Protein AF-A0A377U1R9-F1 (afdb_monomer)

Organism: Klebsiella pneumoniae (NCBI:txid573)

Nearest PDB structures (foldseek):
  2wsk-assembly1_A  TM=1.001E+00  e=6.157E-07  Escherichia coli K-12
  6aav-assembly2_B  TM=6.708E-01  e=1.715E-01  Xanthomonas campestris
  7qqg-assembly1_D  TM=5.279E-01  e=6.234E-02  Homo sapiens
  8ids-assembly1_A  TM=6.324E-01  e=1.819E+00  Bacillus sp. (in: firmicutes)
  3k8l-assembly2_B  TM=5.453E-01  e=2.277E+00  Bacteroides thetaiotaomicron

Mean predicted aligned error: 2.25 Å

Foldseek 3Di:
DWDDDPNWKIKDFQQAQAFDKDFDPDAFKDWDPPQDDPPGVDGDRIDRAGHRGMTMIGGD

Solvent-accessible surface area (backbone atoms only — not comparable to full-atom values): 3499 Å² total; per-residue (Å²): 92,76,48,78,44,93,92,32,36,36,43,38,39,32,85,46,91,52,72,44,82,42,76,52,75,94,66,59,28,20,47,36,70,92,72,35,58,81,87,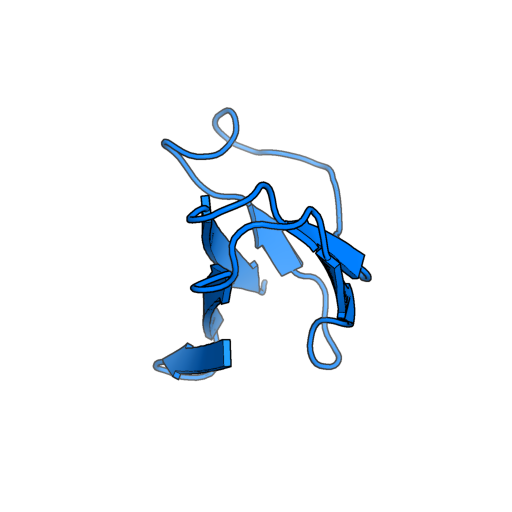47,82,59,68,44,59,59,46,79,31,44,47,64,27,74,47,47,29,38,42,124

Radius of gyration: 10.79 Å; Cα contacts (8 Å, |Δi|>4): 123; chains: 1; bounding box: 21×22×28 Å

Structure (mmCIF, N/CA/C/O backbone):
data_AF-A0A377U1R9-F1
#
_entry.id   AF-A0A377U1R9-F1
#
loop_
_atom_site.group_PDB
_atom_site.id
_atom_site.type_symbol
_atom_site.label_atom_id
_atom_site.label_alt_id
_atom_site.label_comp_id
_atom_site.label_asym_id
_atom_site.label_entity_id
_atom_site.label_seq_id
_atom_site.pdbx_PDB_ins_code
_atom_site.Cartn_x
_atom_site.Cartn_y
_atom_site.Cartn_z
_atom_site.occupancy
_atom_site.B_iso_or_equiv
_atom_site.auth_seq_id
_atom_site.auth_comp_id
_atom_site.auth_asym_id
_atom_site.auth_atom_id
_atom_site.pdbx_PDB_model_num
ATOM 1 N N . MET A 1 1 ? 0.635 -8.020 -4.911 1.00 96.56 1 MET A N 1
ATOM 2 C CA . MET A 1 1 ? 0.428 -8.850 -3.701 1.00 96.56 1 MET A CA 1
ATOM 3 C C . MET A 1 1 ? 0.050 -7.931 -2.554 1.00 96.56 1 MET A C 1
ATOM 5 O O . MET A 1 1 ? 0.547 -6.812 -2.514 1.00 96.56 1 MET A O 1
ATOM 9 N N . GLN A 1 2 ? -0.824 -8.387 -1.657 1.00 98.06 2 GLN A N 1
ATOM 10 C CA . GLN A 1 2 ? -1.259 -7.627 -0.486 1.00 98.06 2 GLN A CA 1
ATOM 11 C C . GLN A 1 2 ? -1.173 -8.516 0.758 1.00 98.06 2 GLN A C 1
ATOM 13 O O . GLN A 1 2 ? -1.545 -9.687 0.688 1.00 98.06 2 GLN A O 1
ATOM 18 N N . ILE A 1 3 ? -0.655 -7.978 1.863 1.00 98.25 3 ILE A N 1
ATOM 19 C CA . ILE A 1 3 ? -0.488 -8.690 3.136 1.00 98.25 3 ILE A CA 1
ATOM 20 C C . ILE A 1 3 ? -1.072 -7.820 4.246 1.00 98.25 3 ILE A C 1
ATOM 22 O O . ILE A 1 3 ? -0.550 -6.740 4.529 1.00 98.25 3 ILE A O 1
ATOM 26 N N . GLN A 1 4 ? -2.147 -8.296 4.873 1.00 97.69 4 GLN A N 1
ATOM 27 C CA . GLN A 1 4 ? -2.753 -7.645 6.032 1.00 97.69 4 GLN A CA 1
ATOM 28 C C . GLN A 1 4 ? -2.102 -8.156 7.320 1.00 97.69 4 GLN A C 1
ATOM 30 O O . GLN A 1 4 ? -1.973 -9.362 7.527 1.00 97.69 4 GLN A O 1
ATOM 35 N N . LEU A 1 5 ? -1.701 -7.230 8.188 1.00 98.12 5 LEU A N 1
ATOM 36 C CA . LEU A 1 5 ? -1.054 -7.500 9.466 1.00 98.12 5 LEU A CA 1
ATOM 37 C C . LEU A 1 5 ? -1.860 -6.840 10.589 1.00 98.12 5 LEU A C 1
ATOM 39 O O . LEU A 1 5 ? -2.193 -5.654 10.526 1.00 98.12 5 LEU A O 1
ATOM 43 N N . SER A 1 6 ? -2.171 -7.614 11.631 1.00 96.69 6 SER A N 1
ATOM 44 C CA . SER A 1 6 ? -2.848 -7.124 12.845 1.00 96.69 6 SER A CA 1
ATOM 45 C C . SER A 1 6 ? -4.143 -6.337 12.577 1.00 96.69 6 SER A C 1
ATOM 47 O O . SER A 1 6 ? -4.448 -5.389 13.300 1.00 96.69 6 SER A O 1
ATOM 49 N N . ASP A 1 7 ? -4.852 -6.679 11.498 1.00 94.12 7 ASP A N 1
ATOM 50 C CA . ASP A 1 7 ? -6.120 -6.092 11.031 1.00 94.12 7 ASP A CA 1
ATOM 51 C C . ASP A 1 7 ? -6.157 -4.577 10.795 1.00 94.12 7 ASP A C 1
ATOM 53 O O . ASP A 1 7 ? -7.215 -4.008 10.512 1.00 94.12 7 ASP A O 1
ATOM 57 N N . ARG A 1 8 ? -5.005 -3.912 10.884 1.00 96.62 8 ARG A N 1
ATOM 58 C CA . ARG A 1 8 ? -4.886 -2.453 10.761 1.00 96.62 8 ARG A CA 1
ATOM 59 C C . ARG A 1 8 ? -3.748 -2.004 9.867 1.00 96.62 8 ARG A C 1
ATOM 61 O O . ARG A 1 8 ? -3.709 -0.833 9.518 1.00 96.62 8 ARG A O 1
ATOM 68 N N . TRP A 1 9 ? -2.846 -2.903 9.490 1.00 98.06 9 TRP A N 1
ATOM 69 C CA . TRP A 1 9 ? -1.723 -2.603 8.613 1.00 98.06 9 TRP A CA 1
ATOM 70 C C . TRP A 1 9 ? -1.842 -3.393 7.322 1.00 98.06 9 TRP A C 1
ATOM 72 O O . TRP A 1 9 ? -2.199 -4.572 7.340 1.00 98.06 9 TRP A O 1
ATOM 82 N N . LEU A 1 10 ? -1.508 -2.751 6.211 1.00 98.56 10 LEU A N 1
ATOM 83 C CA . LEU A 1 10 ? -1.514 -3.367 4.896 1.00 98.56 10 LEU A CA 1
ATOM 84 C C . LEU A 1 10 ? -0.206 -3.049 4.185 1.00 98.56 10 LEU A C 1
ATOM 86 O O . LEU A 1 10 ? 0.106 -1.887 3.933 1.00 98.56 10 LEU A O 1
ATOM 90 N N . LEU A 1 11 ? 0.540 -4.092 3.834 1.00 98.56 11 LEU A N 1
ATOM 91 C CA . LEU A 1 11 ? 1.667 -3.992 2.918 1.00 98.56 11 LEU A CA 1
ATOM 92 C C . LEU A 1 11 ? 1.195 -4.368 1.517 1.00 98.56 11 LEU A C 1
ATOM 94 O O . LEU A 1 11 ? 0.658 -5.455 1.297 1.00 98.56 11 LEU A O 1
ATOM 98 N N . THR A 1 12 ? 1.437 -3.478 0.563 1.00 98.50 12 THR A N 1
ATOM 99 C CA . THR A 1 12 ? 1.197 -3.713 -0.863 1.00 98.50 12 THR A CA 1
ATOM 100 C C . THR A 1 12 ? 2.531 -3.806 -1.588 1.00 98.50 12 THR A C 1
ATOM 102 O O . THR A 1 12 ? 3.428 -3.000 -1.357 1.00 98.50 12 THR A O 1
ATOM 105 N N . LEU A 1 13 ? 2.678 -4.818 -2.442 1.00 98.50 13 LEU A N 1
ATOM 106 C CA . LEU A 1 13 ? 3.888 -5.074 -3.221 1.00 98.50 13 LEU A CA 1
ATOM 107 C C . LEU A 1 13 ? 3.509 -5.331 -4.676 1.00 98.50 13 LEU A C 1
ATOM 109 O O . LEU A 1 13 ? 2.865 -6.343 -4.986 1.00 98.50 13 LEU A O 1
ATOM 113 N N . ASN A 1 14 ? 3.955 -4.451 -5.567 1.00 98.56 14 ASN A N 1
ATOM 114 C CA . ASN A 1 14 ? 3.980 -4.703 -6.997 1.00 98.56 14 ASN A CA 1
ATOM 115 C C . ASN A 1 14 ? 5.342 -5.289 -7.382 1.00 98.56 14 ASN A C 1
ATOM 117 O O . ASN A 1 14 ? 6.295 -4.555 -7.587 1.00 98.56 14 ASN A O 1
ATOM 121 N N . ALA A 1 15 ? 5.439 -6.613 -7.498 1.00 98.19 15 ALA A N 1
ATOM 122 C CA . ALA A 1 15 ? 6.671 -7.277 -7.933 1.00 98.19 15 ALA A CA 1
ATOM 123 C C . ALA A 1 15 ? 6.815 -7.363 -9.468 1.00 98.19 15 ALA A C 1
ATOM 125 O O . ALA A 1 15 ? 7.761 -7.976 -9.959 1.00 98.19 15 ALA A O 1
ATOM 126 N N . THR A 1 16 ? 5.883 -6.786 -10.230 1.00 98.38 16 THR A N 1
ATOM 127 C CA . THR A 1 16 ? 5.908 -6.803 -11.700 1.00 98.38 16 THR A CA 1
ATOM 128 C C . THR A 1 16 ? 6.727 -5.636 -12.259 1.00 98.38 16 THR A C 1
ATOM 130 O O . THR A 1 16 ? 7.058 -4.698 -11.531 1.00 98.38 16 THR A O 1
ATOM 133 N N . ALA A 1 17 ? 7.055 -5.702 -13.551 1.00 98.25 17 ALA A N 1
ATOM 134 C CA . ALA A 1 17 ? 7.788 -4.656 -14.267 1.00 98.25 17 ALA A CA 1
ATOM 135 C C . ALA A 1 17 ? 6.889 -3.522 -14.805 1.00 98.25 17 ALA A C 1
ATOM 137 O O . ALA A 1 17 ? 7.391 -2.586 -15.423 1.00 98.25 17 ALA A O 1
ATOM 138 N N . GLU A 1 18 ? 5.576 -3.591 -14.579 1.00 98.38 18 GLU A N 1
ATOM 139 C CA . GLU A 1 18 ? 4.598 -2.610 -15.058 1.00 98.38 18 GLU A CA 1
ATOM 140 C C . GLU A 1 18 ? 3.969 -1.856 -13.884 1.00 98.38 18 GLU A C 1
ATOM 142 O O . GLU A 1 18 ? 4.013 -2.314 -12.742 1.00 98.38 18 GLU A O 1
ATOM 147 N N . VAL A 1 19 ? 3.374 -0.693 -14.153 1.00 97.94 19 VAL A N 1
ATOM 148 C CA . VAL A 1 19 ? 2.495 -0.028 -13.181 1.00 97.94 19 VAL A CA 1
ATOM 149 C C . VAL A 1 19 ? 1.190 -0.813 -13.109 1.00 97.94 19 VAL A C 1
ATOM 151 O O . VAL A 1 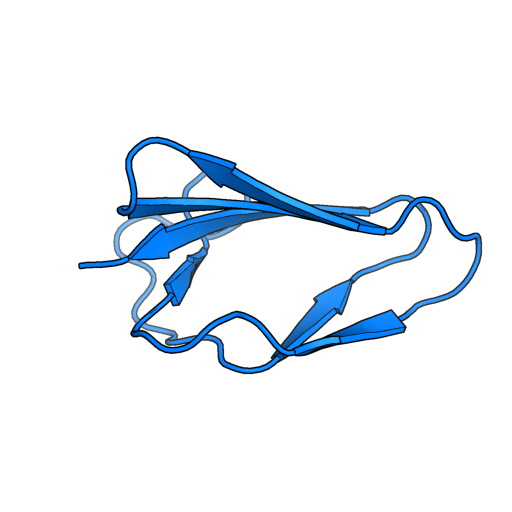19 ? 0.636 -1.173 -14.146 1.00 97.94 19 VAL A O 1
ATOM 154 N N . VAL A 1 20 ? 0.694 -1.071 -11.901 1.00 98.00 20 VAL A N 1
ATOM 155 C CA . VAL A 1 20 ? -0.543 -1.837 -11.706 1.00 98.00 20 VAL A CA 1
ATOM 156 C C . VAL A 1 20 ? -1.480 -1.146 -10.730 1.00 98.00 20 VAL A C 1
ATOM 158 O O . VAL A 1 20 ? -1.049 -0.597 -9.716 1.00 98.00 20 VAL A O 1
ATOM 161 N N . ASP A 1 21 ? -2.775 -1.25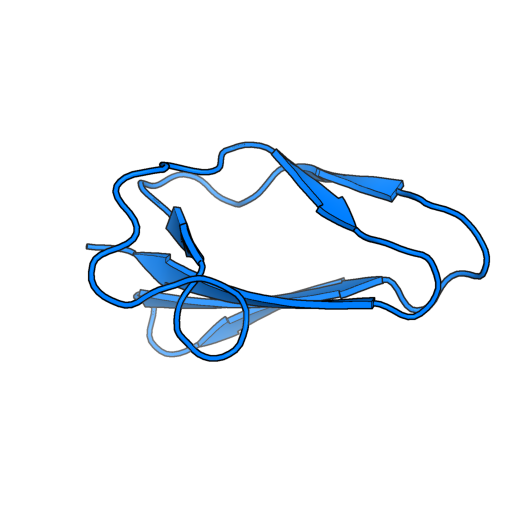5 -10.999 1.00 98.25 21 ASP A N 1
ATOM 162 C CA . ASP A 1 21 ? -3.813 -0.818 -10.075 1.00 98.25 21 ASP A CA 1
ATOM 163 C C . ASP A 1 21 ? -4.161 -1.959 -9.118 1.00 98.25 21 ASP A C 1
ATOM 165 O O . ASP A 1 21 ? -4.580 -3.042 -9.531 1.00 98.25 21 ASP A O 1
ATOM 169 N N . MET A 1 22 ? -3.980 -1.726 -7.818 1.00 98.19 22 MET A N 1
ATOM 170 C CA . MET A 1 22 ? -4.355 -2.671 -6.767 1.00 98.19 22 MET A CA 1
ATOM 171 C C . MET A 1 22 ? -5.520 -2.119 -5.958 1.00 98.19 22 MET A C 1
ATOM 173 O O . MET A 1 22 ? -5.354 -1.163 -5.203 1.00 98.19 22 MET A O 1
ATOM 177 N N . VAL A 1 23 ? -6.688 -2.748 -6.080 1.00 98.25 23 VAL A N 1
ATOM 178 C CA . VAL A 1 23 ? -7.832 -2.468 -5.202 1.00 98.25 23 VAL A CA 1
ATOM 179 C C . VAL A 1 23 ? -7.480 -2.919 -3.784 1.00 98.25 23 VAL A C 1
ATOM 181 O O . VAL A 1 23 ? -7.144 -4.089 -3.579 1.00 98.25 23 VAL A O 1
ATOM 184 N N . LEU A 1 24 ? -7.519 -1.997 -2.822 1.00 98.06 24 LEU A N 1
ATOM 185 C CA . LEU A 1 24 ? -7.257 -2.290 -1.412 1.00 98.06 24 LEU A CA 1
ATOM 186 C C . LEU A 1 24 ? -8.487 -2.965 -0.769 1.00 98.06 24 LEU A C 1
ATOM 188 O O . LEU A 1 24 ? -9.603 -2.801 -1.268 1.00 98.06 24 LEU A O 1
ATOM 192 N N . PRO A 1 25 ? -8.326 -3.732 0.326 1.00 97.38 25 PRO A N 1
ATOM 193 C CA . PRO A 1 25 ? -9.448 -4.326 1.044 1.00 97.38 25 PRO A CA 1
ATOM 194 C C . PRO A 1 25 ? -10.367 -3.249 1.621 1.00 97.38 25 PRO A C 1
ATOM 196 O O . PRO A 1 25 ? -9.955 -2.106 1.813 1.00 97.38 25 PRO A O 1
ATOM 199 N N . GLU A 1 26 ? -11.591 -3.625 1.979 1.00 95.69 26 GLU A N 1
ATOM 200 C CA . GLU A 1 26 ? -12.548 -2.698 2.583 1.00 95.69 26 GLU A CA 1
ATOM 201 C C . GLU A 1 26 ? -11.986 -2.002 3.842 1.00 95.69 26 GLU A C 1
ATOM 203 O O . GLU A 1 26 ? -11.415 -2.629 4.747 1.00 95.69 26 GLU A O 1
ATOM 208 N N . GLY A 1 27 ? -12.164 -0.682 3.898 1.00 94.56 27 GLY A N 1
ATOM 209 C CA . GLY A 1 27 ? -11.762 0.163 5.016 1.00 94.56 27 GLY A CA 1
ATOM 210 C C . GLY A 1 27 ? -11.097 1.466 4.582 1.00 94.56 27 GLY A C 1
ATOM 211 O O . GLY A 1 27 ? -10.777 1.673 3.413 1.00 94.56 27 GLY A O 1
ATOM 212 N N . GLU A 1 28 ? -10.877 2.354 5.549 1.00 96.50 28 GLU A N 1
ATOM 213 C CA . GLU A 1 28 ? -10.221 3.638 5.306 1.00 96.50 28 GLU A CA 1
ATOM 214 C C . GLU A 1 28 ? -8.697 3.520 5.412 1.00 96.50 28 GLU A C 1
ATOM 216 O O . GLU A 1 28 ? -8.105 3.766 6.465 1.00 96.50 28 GLU A O 1
ATOM 221 N N . TRP A 1 29 ? -8.048 3.135 4.317 1.00 97.75 29 TRP A N 1
ATOM 222 C CA . TRP A 1 29 ? -6.594 2.993 4.261 1.00 97.75 29 TRP A CA 1
ATOM 223 C C . TRP A 1 29 ? -5.906 4.316 3.945 1.00 97.75 29 TRP A C 1
ATOM 225 O O . TRP A 1 29 ? -6.239 4.974 2.963 1.00 97.75 29 TRP A O 1
ATOM 235 N N . ARG A 1 30 ? -4.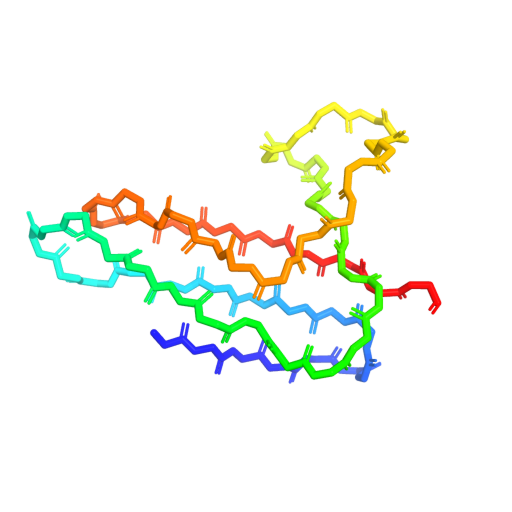894 4.682 4.734 1.00 97.94 30 ARG A N 1
ATOM 236 C CA . ARG A 1 30 ? -4.046 5.860 4.500 1.00 97.94 30 ARG A CA 1
ATOM 237 C C . ARG A 1 30 ? -2.592 5.426 4.411 1.00 97.94 30 ARG A C 1
ATOM 239 O O . ARG A 1 30 ? -2.135 4.644 5.245 1.00 97.94 30 ARG A O 1
ATOM 246 N N . ALA A 1 31 ? -1.874 5.892 3.389 1.00 97.75 31 ALA A N 1
ATOM 247 C CA . ALA A 1 31 ? -0.441 5.622 3.277 1.00 97.75 31 ALA A CA 1
ATOM 248 C C . ALA A 1 31 ? 0.289 6.318 4.430 1.00 97.75 31 ALA A C 1
ATOM 250 O O . ALA A 1 31 ? -0.015 7.475 4.727 1.00 97.75 31 ALA A O 1
ATOM 251 N N . VAL A 1 32 ? 1.229 5.618 5.061 1.00 96.81 32 VAL A N 1
ATOM 252 C CA . VAL A 1 32 ? 1.990 6.122 6.216 1.00 96.81 32 VAL A CA 1
ATOM 253 C C . VAL A 1 32 ? 3.415 6.530 5.822 1.00 96.81 32 VAL A C 1
ATOM 255 O O . VAL A 1 32 ? 3.910 6.082 4.781 1.00 96.81 32 VAL A O 1
ATOM 258 N N . PRO A 1 33 ? 4.125 7.329 6.638 1.00 96.50 33 PRO A N 1
ATOM 259 C CA . PRO A 1 33 ? 5.551 7.570 6.444 1.00 96.50 33 PRO A CA 1
ATOM 260 C C . PRO A 1 33 ? 6.356 6.260 6.358 1.00 96.50 33 PRO A C 1
ATOM 262 O O . PRO A 1 33 ? 6.073 5.317 7.101 1.00 96.50 33 PRO A O 1
ATOM 265 N N . PRO A 1 34 ? 7.362 6.171 5.465 1.00 96.25 34 PRO A N 1
ATOM 266 C CA . PRO A 1 34 ? 7.887 7.217 4.574 1.00 96.25 34 PRO A CA 1
ATOM 267 C C . PRO A 1 34 ? 7.185 7.310 3.201 1.00 96.25 34 PRO A C 1
ATOM 269 O O . PRO A 1 34 ? 7.670 8.007 2.314 1.00 96.25 34 PRO A O 1
ATOM 272 N N . PHE A 1 35 ? 6.081 6.589 2.985 1.00 95.19 35 PHE A N 1
ATOM 273 C CA . PHE A 1 35 ? 5.403 6.508 1.682 1.00 95.19 35 PHE A CA 1
ATOM 274 C C . PHE A 1 35 ? 4.477 7.697 1.397 1.00 95.19 35 PHE A C 1
ATOM 276 O O . PHE A 1 35 ? 4.148 7.962 0.243 1.00 95.19 35 PHE A O 1
ATOM 283 N N . ALA A 1 36 ? 4.070 8.410 2.443 1.00 95.50 36 ALA A N 1
ATOM 284 C CA . ALA A 1 36 ? 3.375 9.688 2.387 1.00 95.50 36 ALA A CA 1
ATOM 285 C C . ALA A 1 36 ? 3.836 10.578 3.554 1.00 95.50 36 ALA A C 1
ATOM 287 O O . ALA A 1 36 ? 4.600 10.135 4.416 1.00 95.50 36 ALA A O 1
ATOM 288 N N . GLY A 1 37 ? 3.382 11.834 3.573 1.00 92.31 37 GLY A N 1
ATOM 289 C CA . GLY A 1 37 ? 3.604 12.730 4.710 1.00 92.31 37 GLY A CA 1
ATOM 290 C C . GLY A 1 37 ? 2.917 12.241 5.990 1.00 92.31 37 GLY A C 1
ATOM 291 O O . GLY A 1 37 ? 2.027 11.388 5.944 1.00 92.31 37 GLY A O 1
ATOM 292 N N . GLU A 1 38 ? 3.330 12.794 7.130 1.00 88.75 38 GL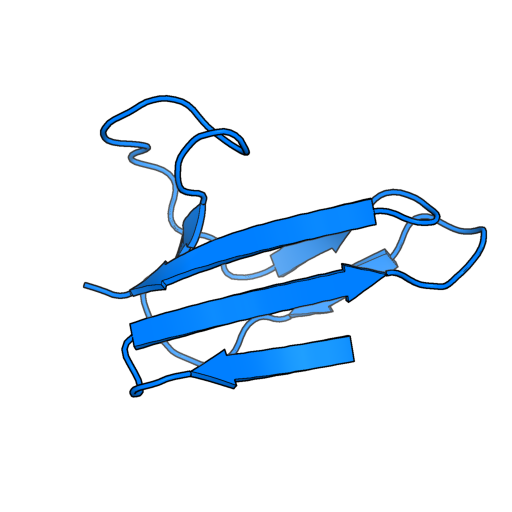U A N 1
ATOM 293 C CA . GLU A 1 38 ? 2.600 12.628 8.393 1.00 88.75 38 GLU A CA 1
ATOM 294 C C . GLU A 1 38 ? 1.149 13.111 8.240 1.00 88.75 38 GLU A C 1
ATOM 296 O O . GLU A 1 38 ? 0.875 14.033 7.470 1.00 88.75 38 GLU A O 1
ATOM 301 N N . ASP A 1 39 ? 0.223 12.447 8.938 1.00 87.06 39 ASP A N 1
ATOM 302 C CA . ASP A 1 39 ? -1.215 12.750 8.919 1.00 87.06 39 ASP A CA 1
ATOM 303 C C . ASP A 1 39 ? -1.830 12.850 7.512 1.00 87.06 39 ASP A C 1
ATOM 305 O O . ASP A 1 39 ? -2.706 13.675 7.249 1.00 87.06 39 ASP A O 1
ATOM 309 N N . ASN A 1 40 ? -1.386 11.985 6.593 1.00 91.12 40 ASN A N 1
ATOM 310 C CA . ASN A 1 40 ? -1.903 11.919 5.230 1.00 91.12 40 ASN A CA 1
ATOM 311 C C . ASN A 1 40 ? -3.447 11.801 5.215 1.00 91.12 40 ASN A C 1
ATOM 313 O O . ASN A 1 40 ? -3.982 10.751 5.587 1.00 91.12 40 ASN A O 1
ATOM 317 N N . PRO A 1 41 ? -4.185 12.825 4.741 1.00 90.56 41 PRO A N 1
ATOM 318 C CA . PRO A 1 41 ? -5.645 12.828 4.796 1.00 90.56 41 PRO A CA 1
ATOM 319 C C . PRO A 1 41 ? -6.282 11.945 3.714 1.00 90.56 41 PRO A C 1
ATOM 321 O O . PRO A 1 41 ? -7.496 11.741 3.722 1.00 90.56 41 PRO A O 1
ATOM 324 N N . VAL A 1 42 ? -5.490 11.440 2.764 1.00 94.12 42 VAL A N 1
ATOM 325 C CA . VAL A 1 42 ? -5.987 10.739 1.579 1.00 94.12 42 VAL A CA 1
ATOM 326 C C . VAL A 1 42 ? -6.344 9.294 1.915 1.00 94.12 42 VAL A C 1
ATOM 328 O O . VAL A 1 42 ? -5.469 8.471 2.187 1.00 94.12 42 VAL A O 1
ATOM 331 N N .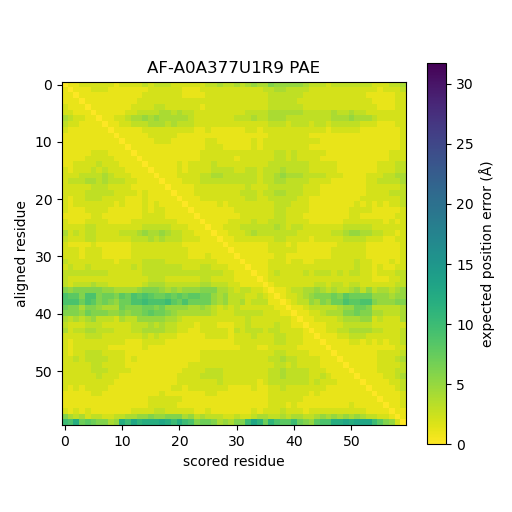 ILE A 1 43 ? -7.639 8.982 1.833 1.00 95.50 43 ILE A N 1
ATOM 332 C CA . ILE A 1 43 ? -8.147 7.610 1.888 1.00 95.50 43 ILE A CA 1
ATOM 333 C C . ILE A 1 43 ? -7.961 6.961 0.518 1.00 95.50 43 ILE A C 1
ATOM 335 O O . ILE A 1 43 ? -8.410 7.486 -0.501 1.00 95.50 43 ILE A O 1
ATOM 339 N N . MET A 1 44 ? -7.324 5.798 0.509 1.00 95.81 44 MET A N 1
ATOM 340 C CA . MET A 1 44 ? -6.987 5.057 -0.696 1.00 95.81 44 MET A CA 1
ATOM 341 C C . MET A 1 44 ? -7.885 3.831 -0.834 1.00 95.81 44 MET A C 1
ATOM 343 O O . MET A 1 44 ? -7.910 2.966 0.035 1.00 95.81 44 MET A O 1
ATOM 347 N N . ALA A 1 45 ? -8.601 3.751 -1.956 1.00 97.06 45 ALA A N 1
ATOM 348 C CA . ALA A 1 45 ? -9.343 2.557 -2.369 1.00 97.06 45 ALA A CA 1
ATOM 349 C C . ALA A 1 45 ? -8.582 1.749 -3.432 1.00 97.06 45 ALA A C 1
ATOM 351 O O . ALA A 1 45 ? -8.695 0.527 -3.493 1.00 97.06 45 ALA A O 1
ATOM 352 N N . VAL A 1 46 ? -7.783 2.429 -4.260 1.00 97.88 46 VAL A N 1
ATOM 353 C CA . VAL A 1 46 ? -6.928 1.822 -5.283 1.00 97.88 46 VAL A CA 1
ATOM 354 C C . VAL A 1 46 ? -5.533 2.407 -5.143 1.00 97.88 46 VAL A C 1
ATOM 356 O O . VAL A 1 46 ? -5.366 3.624 -5.172 1.00 97.88 46 VAL A O 1
ATOM 359 N N . TRP A 1 47 ? -4.531 1.549 -4.984 1.00 98.00 47 TRP A N 1
ATOM 360 C CA . TRP A 1 47 ? -3.133 1.951 -5.045 1.00 98.00 47 TRP A CA 1
ATOM 361 C C . TRP A 1 47 ? -2.591 1.754 -6.460 1.00 98.00 47 TRP A C 1
ATOM 363 O O . TRP A 1 47 ? -2.558 0.633 -6.967 1.00 98.00 47 TRP A O 1
ATOM 373 N N . HIS A 1 48 ? -2.141 2.849 -7.071 1.00 97.75 48 HIS A N 1
ATOM 374 C CA . HIS A 1 48 ? -1.415 2.851 -8.339 1.00 97.75 48 HIS A CA 1
ATOM 375 C C . HIS A 1 48 ? 0.044 2.466 -8.073 1.00 97.75 48 HIS A C 1
ATOM 377 O O . HIS A 1 48 ? 0.900 3.323 -7.850 1.00 97.75 48 HIS A O 1
ATOM 383 N N . GLY A 1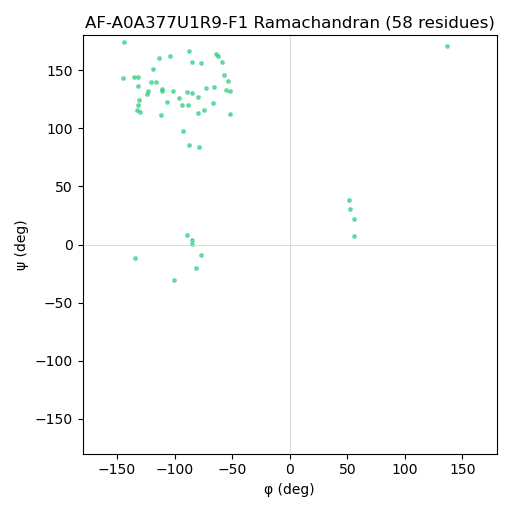 49 ? 0.310 1.164 -8.001 1.00 97.50 49 GLY A N 1
ATOM 384 C CA . GLY A 1 49 ? 1.602 0.613 -7.618 1.00 97.50 49 GLY A CA 1
ATOM 385 C C . GLY A 1 49 ? 2.637 0.751 -8.733 1.00 97.50 49 GLY A C 1
ATOM 386 O O . GLY A 1 49 ? 2.483 0.090 -9.764 1.00 97.50 49 GLY A O 1
ATOM 387 N N . PRO A 1 50 ? 3.723 1.528 -8.549 1.00 98.38 50 PRO A N 1
ATOM 388 C CA . PRO A 1 50 ? 4.808 1.595 -9.526 1.00 98.38 50 PRO A CA 1
ATOM 389 C C . PRO A 1 50 ? 5.436 0.219 -9.764 1.00 98.38 50 PRO A C 1
ATOM 391 O O . PRO A 1 50 ? 5.358 -0.651 -8.892 1.00 98.38 50 PRO A O 1
ATOM 394 N N . ALA A 1 51 ? 6.085 0.029 -10.915 1.00 98.31 51 ALA A N 1
ATOM 395 C CA . ALA A 1 51 ? 6.876 -1.171 -11.187 1.00 98.31 51 ALA A CA 1
ATOM 396 C C . ALA A 1 51 ? 7.882 -1.420 -10.053 1.00 98.31 51 ALA A C 1
ATOM 398 O O . ALA A 1 51 ? 8.571 -0.495 -9.617 1.00 98.31 51 ALA A O 1
ATOM 399 N N . HIS A 1 52 ? 7.939 -2.658 -9.559 1.00 98.25 52 HIS A N 1
ATOM 400 C CA . HIS A 1 52 ? 8.769 -3.058 -8.413 1.00 98.25 52 HIS A CA 1
ATOM 401 C C . HIS A 1 52 ? 8.521 -2.242 -7.121 1.00 98.25 52 HIS A C 1
ATOM 403 O O . HIS A 1 52 ? 9.387 -2.169 -6.249 1.00 98.25 52 HIS A O 1
ATOM 409 N N . GLY A 1 53 ? 7.351 -1.607 -6.997 1.00 98.12 53 GLY A N 1
ATOM 410 C CA . GLY A 1 53 ? 7.003 -0.708 -5.902 1.00 98.12 53 GLY A CA 1
ATOM 411 C C . GLY A 1 53 ? 6.457 -1.412 -4.660 1.00 98.12 53 GLY A C 1
ATOM 412 O O . GLY A 1 53 ? 5.869 -2.495 -4.727 1.00 98.12 53 GLY A O 1
ATOM 41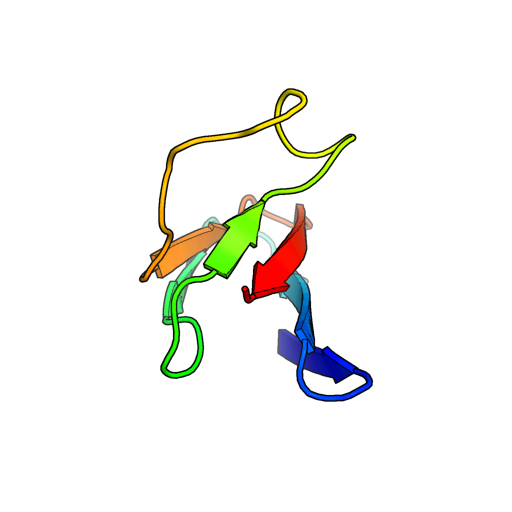3 N N . VAL A 1 54 ? 6.583 -0.737 -3.518 1.00 98.38 54 VAL A N 1
ATOM 414 C CA . VAL A 1 54 ? 5.988 -1.128 -2.234 1.00 98.38 54 VAL A CA 1
ATOM 415 C C . VAL A 1 54 ? 5.362 0.094 -1.564 1.00 98.38 54 VAL A C 1
ATOM 417 O O . VAL A 1 54 ? 5.893 1.200 -1.671 1.00 98.38 54 VAL A O 1
ATOM 420 N N . CYS A 1 55 ? 4.237 -0.097 -0.878 1.00 98.38 55 CYS A N 1
ATOM 421 C CA . CYS A 1 55 ? 3.617 0.929 -0.043 1.00 98.38 55 CYS A CA 1
ATOM 422 C C . CYS A 1 55 ? 2.965 0.294 1.186 1.00 98.38 55 CYS A C 1
ATOM 424 O O . CYS A 1 55 ? 2.413 -0.812 1.109 1.00 98.38 55 CYS A O 1
ATOM 426 N N . VAL A 1 56 ? 3.037 0.994 2.318 1.00 98.38 56 VAL A N 1
ATOM 427 C CA . VAL A 1 56 ? 2.395 0.586 3.569 1.00 98.38 56 VAL A CA 1
ATOM 428 C C . VAL A 1 56 ? 1.260 1.545 3.889 1.00 98.38 56 VAL A C 1
ATOM 430 O O . VAL A 1 56 ? 1.433 2.766 3.869 1.00 98.38 56 VAL A O 1
ATOM 433 N N . PHE A 1 57 ? 0.113 0.965 4.222 1.00 98.25 57 PHE A N 1
ATOM 434 C CA . PHE A 1 57 ? -1.081 1.671 4.649 1.00 98.25 57 PHE A CA 1
ATOM 4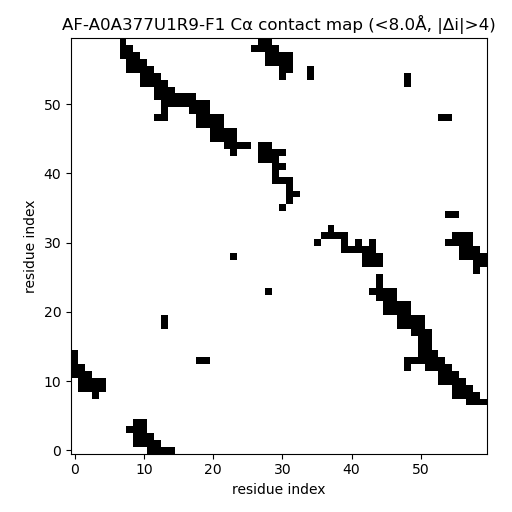35 C C . PHE A 1 57 ? -1.466 1.268 6.068 1.00 98.25 57 PHE A C 1
ATOM 437 O O . PHE A 1 57 ? -1.246 0.129 6.490 1.00 98.25 57 PHE A O 1
ATOM 444 N N . GLN A 1 58 ? -2.101 2.196 6.772 1.00 97.44 58 GLN A N 1
ATOM 445 C CA . GLN A 1 58 ? -2.754 1.950 8.045 1.00 97.44 58 GLN A CA 1
ATOM 446 C C . GLN A 1 58 ? -4.241 2.292 7.933 1.00 97.44 58 GLN A C 1
ATOM 448 O O . GLN A 1 58 ? -4.610 3.282 7.297 1.00 97.44 58 GLN A O 1
ATOM 453 N N . ARG A 1 59 ? -5.088 1.461 8.540 1.00 95.12 59 ARG A N 1
ATOM 454 C CA . ARG A 1 59 ? -6.526 1.694 8.684 1.00 95.12 59 ARG A CA 1
ATOM 455 C C . ARG A 1 59 ? -6.829 2.188 10.097 1.00 95.12 59 ARG A C 1
ATOM 457 O O . ARG A 1 59 ? -6.338 1.597 11.064 1.00 95.12 59 ARG A O 1
ATOM 464 N N . SER A 1 60 ? -7.615 3.261 10.184 1.00 83.75 60 SER A N 1
ATOM 465 C CA . SER A 1 60 ? -8.221 3.777 11.423 1.00 83.75 60 SER A CA 1
ATOM 466 C C . SER A 1 60 ? -9.380 2.909 11.892 1.00 83.75 60 SER A C 1
ATOM 468 O O . SER A 1 60 ? -10.157 2.476 11.011 1.00 83.75 60 SER A O 1
#

pLDDT: mean 96.55, std 2.94, range [83.75, 98.56]

Sequence (60 aa):
MQIQLSDRWLLTLNATAEVVDMVLPEGEWRAVPPFAGEDNPVIMAVWHGPAHGVCVFQRS

InterPro domains:
  IPR013780 Glycosyl hydrolase, all-beta [G3DSA:2.60.40.1180] (1-59)
  IPR040784 Glycogen debranching enzyme, C-terminal domain [PF18390] (1-57)

Secondary structure (DSSP, 8-state):
-EEEETTTEEEEE--SSS-EEEEPPSS-EEE-TTTS-TT----BSEEEE-TT-EEEEEE-